Protein AF-R7XLU3-F1 (afdb_monomer_lite)

Structure (mmCIF, N/CA/C/O backbone):
data_AF-R7XLU3-F1
#
_entry.id   AF-R7XLU3-F1
#
loop_
_atom_site.group_PDB
_atom_site.id
_atom_site.type_symbol
_atom_site.label_atom_id
_atom_site.label_alt_id
_atom_site.label_comp_id
_atom_site.label_asym_id
_atom_site.label_entity_id
_atom_site.label_seq_id
_atom_site.pdbx_PDB_ins_code
_atom_site.Cartn_x
_atom_site.Cartn_y
_atom_site.Cartn_z
_atom_site.occupancy
_atom_site.B_iso_or_equiv
_atom_site.auth_seq_id
_atom_site.auth_comp_id
_atom_site.auth_asym_id
_atom_site.auth_atom_id
_atom_site.pdbx_PDB_model_num
ATOM 1 N N . MET A 1 1 ? 11.856 1.302 3.702 1.00 44.88 1 MET A N 1
ATOM 2 C CA . MET A 1 1 ? 12.130 -0.036 3.133 1.00 44.88 1 MET A CA 1
ATOM 3 C C . MET A 1 1 ? 12.574 0.174 1.690 1.00 44.88 1 MET A C 1
ATOM 5 O O . MET A 1 1 ? 11.758 0.602 0.896 1.00 44.88 1 MET A O 1
ATOM 9 N N . VAL A 1 2 ? 13.867 0.008 1.387 1.00 52.44 2 VAL A N 1
ATOM 10 C CA . VAL A 1 2 ? 14.506 0.479 0.126 1.00 52.44 2 VAL A CA 1
ATOM 11 C C . VAL A 1 2 ? 14.915 -0.687 -0.802 1.00 52.44 2 VAL A C 1
ATOM 13 O O . VAL A 1 2 ? 15.454 -0.481 -1.879 1.00 52.44 2 VAL A O 1
ATOM 16 N N . GLY A 1 3 ? 14.648 -1.936 -0.405 1.00 82.19 3 GLY A N 1
ATOM 17 C CA . GLY A 1 3 ? 15.315 -3.111 -0.979 1.00 82.19 3 GLY A CA 1
ATOM 18 C C . GLY A 1 3 ? 15.072 -3.345 -2.472 1.00 82.19 3 GLY A C 1
ATOM 19 O O . GLY A 1 3 ? 16.025 -3.413 -3.238 1.00 82.19 3 GLY A O 1
ATOM 20 N N . VAL A 1 4 ? 13.814 -3.477 -2.904 1.00 88.81 4 VAL A N 1
ATOM 21 C CA . VAL A 1 4 ? 13.538 -3.917 -4.283 1.00 88.81 4 VAL A CA 1
ATOM 22 C C . VAL A 1 4 ? 13.791 -2.818 -5.313 1.00 88.81 4 VAL A C 1
ATOM 24 O O . VAL A 1 4 ? 14.325 -3.109 -6.376 1.00 88.81 4 VAL A O 1
ATOM 27 N N . LEU A 1 5 ? 13.471 -1.559 -4.996 1.00 88.94 5 LEU A N 1
ATOM 28 C CA . LEU A 1 5 ? 13.649 -0.453 -5.939 1.00 88.94 5 LEU A CA 1
ATOM 29 C C . LEU A 1 5 ? 15.131 -0.248 -6.275 1.00 88.94 5 LE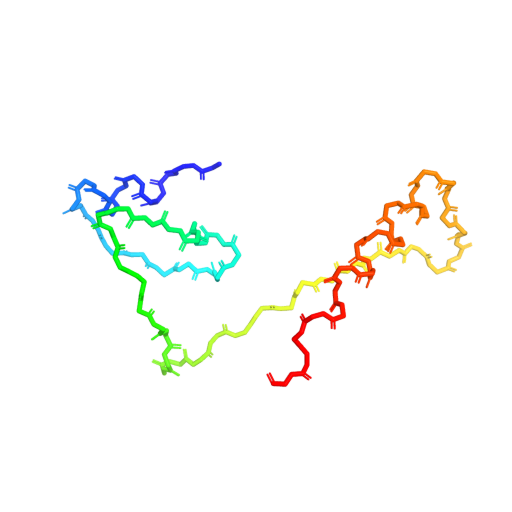U A C 1
ATOM 31 O O . LEU A 1 5 ? 15.475 -0.108 -7.443 1.00 88.94 5 LEU A O 1
ATOM 35 N N . ALA A 1 6 ? 16.010 -0.367 -5.274 1.00 89.25 6 ALA A N 1
ATOM 36 C CA . ALA A 1 6 ? 17.455 -0.301 -5.474 1.00 89.25 6 ALA A CA 1
ATOM 37 C C . ALA A 1 6 ? 17.979 -1.406 -6.412 1.00 89.25 6 ALA A C 1
ATOM 39 O O . ALA A 1 6 ? 18.876 -1.156 -7.216 1.00 89.25 6 ALA A O 1
ATOM 40 N N . LEU A 1 7 ? 17.410 -2.618 -6.356 1.00 92.75 7 LEU A N 1
ATOM 41 C CA . LEU A 1 7 ? 17.783 -3.714 -7.263 1.00 92.75 7 LEU A CA 1
ATOM 42 C C . LEU A 1 7 ? 17.340 -3.444 -8.707 1.00 92.75 7 LEU A C 1
ATOM 44 O O . LEU A 1 7 ? 18.086 -3.738 -9.645 1.00 92.75 7 LEU A O 1
ATOM 48 N N . VAL A 1 8 ? 16.156 -2.853 -8.886 1.00 92.19 8 VAL A N 1
ATOM 49 C CA . VAL A 1 8 ? 15.658 -2.458 -10.212 1.00 92.19 8 VAL A CA 1
ATOM 50 C C . VAL A 1 8 ? 16.510 -1.313 -10.775 1.00 92.19 8 VAL A C 1
ATOM 52 O O . VAL A 1 8 ? 16.926 -1.371 -11.931 1.00 92.19 8 VAL A O 1
ATOM 55 N N . GLU A 1 9 ? 16.863 -0.314 -9.959 1.00 91.38 9 GLU A N 1
ATOM 56 C CA . GLU A 1 9 ? 17.777 0.770 -10.353 1.00 91.38 9 GLU A CA 1
ATOM 57 C C . GLU A 1 9 ? 19.162 0.264 -10.767 1.00 91.38 9 GLU A C 1
ATOM 59 O O . GLU A 1 9 ? 19.739 0.759 -11.737 1.00 91.38 9 GLU A O 1
ATOM 64 N N . ALA A 1 10 ? 19.677 -0.747 -10.065 1.00 93.62 10 ALA A N 1
ATOM 65 C CA . ALA A 1 10 ? 20.937 -1.409 -10.391 1.00 93.62 10 ALA A CA 1
ATOM 66 C C . ALA A 1 10 ? 20.852 -2.316 -11.635 1.00 93.62 10 ALA A C 1
ATOM 68 O O . ALA A 1 10 ? 21.853 -2.924 -12.013 1.00 93.62 10 ALA A O 1
ATOM 69 N N . ARG A 1 11 ? 19.683 -2.398 -12.290 1.00 92.88 11 ARG A N 1
ATOM 70 C CA . ARG A 1 11 ? 19.408 -3.240 -13.468 1.00 92.88 11 ARG A CA 1
ATOM 71 C C . ARG A 1 11 ? 19.579 -4.740 -13.201 1.00 92.88 11 ARG A C 1
ATOM 73 O O . ARG A 1 11 ? 19.915 -5.494 -14.111 1.00 92.88 11 ARG A O 1
ATOM 80 N N . LEU A 1 12 ? 19.348 -5.170 -11.961 1.00 94.75 12 LEU A N 1
ATOM 81 C CA . LEU A 1 12 ? 19.508 -6.565 -11.537 1.00 94.75 12 LEU A CA 1
ATOM 82 C C . LEU A 1 12 ? 18.199 -7.359 -11.592 1.00 94.75 12 LEU A C 1
ATOM 84 O O . LEU A 1 12 ? 18.230 -8.587 -11.616 1.00 94.75 12 LEU A O 1
ATOM 88 N N . CYS A 1 13 ? 17.047 -6.683 -11.587 1.00 91.44 13 CYS A N 1
ATOM 89 C CA . CYS A 1 13 ? 15.745 -7.339 -11.619 1.00 91.44 13 CYS A CA 1
ATOM 90 C C . CYS A 1 13 ? 14.630 -6.450 -12.191 1.00 91.44 13 CYS A C 1
ATOM 92 O O . CYS A 1 13 ? 14.824 -5.270 -12.485 1.00 91.44 13 CYS A O 1
ATOM 94 N N . MET A 1 14 ? 13.441 -7.046 -12.299 1.00 92.69 14 MET A N 1
ATOM 95 C CA . MET A 1 14 ? 12.153 -6.368 -12.443 1.00 92.69 14 MET A CA 1
ATOM 96 C C . MET A 1 14 ? 11.308 -6.672 -11.202 1.00 92.69 14 MET A C 1
ATOM 98 O O . MET A 1 14 ? 11.453 -7.740 -10.604 1.00 92.69 14 MET A O 1
ATOM 102 N N . ALA A 1 15 ? 10.427 -5.751 -10.814 1.00 92.06 15 ALA A N 1
ATOM 103 C CA . ALA A 1 15 ? 9.580 -5.912 -9.637 1.00 92.06 15 ALA A CA 1
ATOM 104 C C . ALA A 1 15 ? 8.139 -5.482 -9.920 1.00 92.06 15 ALA A C 1
ATOM 106 O O . ALA A 1 15 ? 7.900 -4.523 -10.649 1.00 92.06 15 ALA A O 1
ATOM 107 N N . VAL A 1 16 ? 7.192 -6.176 -9.289 1.00 91.25 16 VAL A N 1
ATOM 108 C CA . VAL A 1 16 ? 5.783 -5.777 -9.216 1.00 91.25 16 VAL A CA 1
ATOM 109 C C . VAL A 1 16 ? 5.545 -5.192 -7.830 1.00 91.25 16 VAL A C 1
ATOM 111 O O . VAL A 1 16 ? 5.882 -5.814 -6.822 1.00 91.25 16 VAL A O 1
ATOM 114 N N . LEU A 1 17 ? 4.990 -3.985 -7.776 1.00 89.12 17 LEU A N 1
ATOM 115 C CA . LEU A 1 17 ? 4.776 -3.229 -6.546 1.00 89.12 17 LEU A CA 1
ATOM 116 C C . LEU A 1 17 ? 3.340 -2.693 -6.513 1.00 89.12 17 LEU A C 1
ATOM 118 O O . LEU A 1 17 ? 2.803 -2.356 -7.568 1.00 89.12 17 LEU A O 1
ATOM 122 N N . PRO A 1 18 ? 2.712 -2.572 -5.330 1.00 89.31 18 PRO A N 1
ATOM 123 C CA . PRO A 1 18 ? 1.486 -1.796 -5.212 1.00 89.31 18 PRO A CA 1
ATOM 124 C C . PRO A 1 18 ? 1.787 -0.323 -5.508 1.00 89.31 18 PRO A C 1
ATOM 126 O O . PRO A 1 18 ? 2.864 0.167 -5.159 1.00 89.31 18 PRO A O 1
ATOM 129 N N . GLY A 1 19 ? 0.815 0.404 -6.066 1.00 85.50 19 GLY A N 1
ATOM 130 C CA . GLY A 1 19 ? 0.963 1.838 -6.351 1.00 85.50 19 GLY A CA 1
ATOM 131 C C . GLY A 1 19 ? 1.401 2.656 -5.130 1.00 85.50 19 GLY A C 1
ATOM 132 O O . GLY A 1 19 ? 2.194 3.578 -5.260 1.00 85.50 19 GLY A O 1
ATOM 133 N N . LEU A 1 20 ? 0.996 2.246 -3.921 1.00 86.25 20 LEU A N 1
ATOM 134 C CA . LEU A 1 20 ? 1.398 2.887 -2.663 1.00 86.25 20 LEU A CA 1
ATOM 135 C C . LEU A 1 20 ? 2.912 2.819 -2.379 1.00 86.25 20 LEU A C 1
ATOM 137 O O . LEU A 1 20 ? 3.441 3.665 -1.664 1.00 86.25 20 LEU A O 1
ATOM 141 N N . ALA A 1 21 ? 3.612 1.810 -2.905 1.00 85.88 21 ALA A N 1
ATOM 142 C CA . ALA A 1 21 ? 5.060 1.657 -2.748 1.00 85.88 21 ALA A CA 1
ATOM 143 C C . ALA A 1 21 ? 5.857 2.315 -3.887 1.00 85.88 21 ALA A C 1
ATOM 145 O O . ALA A 1 21 ? 7.088 2.345 -3.826 1.00 85.88 21 ALA A O 1
ATOM 146 N N . LEU A 1 22 ? 5.176 2.811 -4.924 1.00 85.88 22 LEU A N 1
ATOM 147 C CA . LEU A 1 22 ? 5.806 3.462 -6.060 1.00 85.88 22 LEU A CA 1
ATOM 148 C C . LEU A 1 22 ? 6.072 4.943 -5.725 1.00 85.88 22 LEU A C 1
ATOM 150 O O . LEU A 1 22 ? 5.131 5.680 -5.426 1.00 85.88 22 LEU A O 1
ATOM 154 N N . PRO A 1 23 ? 7.330 5.417 -5.765 1.00 82.75 23 PRO A N 1
ATOM 155 C CA . PRO A 1 23 ? 7.600 6.846 -5.667 1.00 82.75 23 PRO A CA 1
ATOM 156 C C . PRO A 1 23 ? 6.995 7.573 -6.873 1.00 82.75 23 PRO A C 1
ATOM 158 O O . PRO A 1 23 ? 7.078 7.083 -7.996 1.00 82.75 23 PRO A O 1
ATOM 161 N N . ARG A 1 24 ? 6.395 8.747 -6.631 1.00 78.94 24 ARG A N 1
ATOM 162 C CA . ARG A 1 24 ? 5.661 9.513 -7.657 1.00 78.94 24 ARG A CA 1
ATOM 163 C C . ARG A 1 24 ? 6.517 9.858 -8.874 1.00 78.94 24 ARG A C 1
ATOM 165 O O . ARG A 1 24 ? 6.022 9.777 -9.986 1.00 78.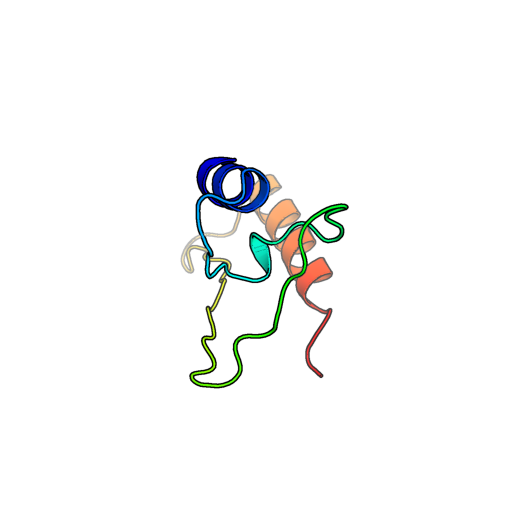94 24 ARG A O 1
ATOM 172 N N . ASP A 1 25 ? 7.789 10.172 -8.646 1.00 79.00 25 ASP A N 1
ATOM 173 C CA . ASP A 1 25 ? 8.767 10.420 -9.697 1.00 79.00 25 ASP A CA 1
ATOM 174 C C . ASP A 1 25 ? 10.047 9.646 -9.407 1.00 79.00 25 ASP A C 1
ATOM 176 O O . ASP A 1 25 ? 10.634 9.758 -8.326 1.00 79.00 25 ASP A O 1
ATOM 180 N N . HIS A 1 26 ? 10.493 8.866 -10.390 1.00 80.19 26 HIS A N 1
ATOM 181 C CA . HIS A 1 26 ? 11.772 8.182 -10.335 1.00 80.19 26 HIS A CA 1
ATOM 182 C C . HIS A 1 26 ? 12.591 8.487 -11.597 1.00 80.19 26 HIS A C 1
ATOM 184 O O . HIS A 1 26 ? 12.189 8.093 -12.690 1.00 80.19 26 HIS A O 1
ATOM 190 N N . PRO A 1 27 ? 13.775 9.122 -11.495 1.00 84.38 27 PRO A N 1
ATOM 191 C CA . PRO A 1 27 ? 14.483 9.670 -12.660 1.00 84.38 27 PRO A CA 1
ATOM 192 C C . PRO A 1 27 ? 14.979 8.609 -13.653 1.00 84.38 27 PRO A C 1
ATOM 194 O O . PRO A 1 27 ? 15.305 8.922 -14.793 1.00 84.38 27 PRO A O 1
ATOM 197 N N . ARG A 1 28 ? 15.098 7.355 -13.208 1.00 88.19 28 ARG A N 1
ATOM 198 C CA . ARG A 1 28 ? 15.715 6.260 -13.978 1.00 88.19 28 ARG A CA 1
ATOM 199 C C . ARG A 1 28 ? 14.802 5.068 -14.228 1.00 88.19 28 ARG A C 1
ATOM 201 O O . ARG A 1 28 ? 15.207 4.152 -14.936 1.00 88.19 28 ARG A O 1
ATOM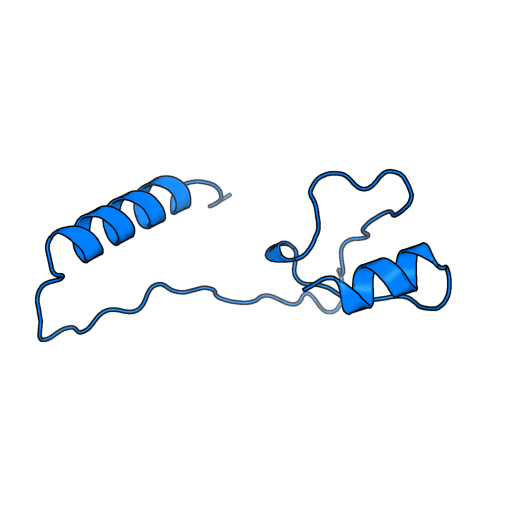 208 N N . LEU A 1 29 ? 13.620 5.049 -13.619 1.00 89.06 29 LEU A N 1
ATOM 209 C CA . LEU A 1 29 ? 12.723 3.899 -13.660 1.00 89.06 29 LEU A CA 1
ATOM 210 C C . LEU A 1 29 ? 11.366 4.342 -14.180 1.00 89.06 29 LEU A C 1
ATOM 212 O O . LEU A 1 29 ? 10.880 5.402 -13.803 1.00 89.06 29 LEU A O 1
ATOM 216 N N . CYS A 1 30 ? 10.759 3.511 -15.018 1.00 89.75 30 CYS A N 1
ATOM 217 C CA . CYS A 1 30 ? 9.371 3.674 -15.416 1.00 89.75 30 CYS A CA 1
ATOM 218 C C . CYS A 1 30 ? 8.515 2.623 -14.709 1.00 89.75 30 CYS A C 1
ATOM 220 O O . CYS A 1 30 ? 8.934 1.478 -14.528 1.00 89.75 30 CYS A O 1
ATOM 222 N N . ALA A 1 31 ? 7.313 3.026 -14.310 1.00 89.31 31 ALA A N 1
ATOM 223 C CA . ALA A 1 31 ? 6.276 2.103 -13.888 1.00 89.31 31 ALA A CA 1
ATOM 224 C C . ALA A 1 31 ? 5.352 1.825 -15.069 1.00 89.31 31 ALA A C 1
ATOM 226 O O . ALA A 1 31 ? 4.983 2.736 -15.809 1.00 89.31 31 ALA A O 1
ATOM 227 N N . ILE A 1 32 ? 4.977 0.562 -15.228 1.00 90.44 32 ILE A N 1
ATOM 228 C CA . ILE A 1 32 ? 4.017 0.120 -16.234 1.00 90.44 32 ILE A CA 1
ATOM 229 C C . ILE A 1 32 ? 2.842 -0.485 -15.474 1.00 90.44 32 ILE A C 1
ATOM 231 O O . ILE A 1 32 ? 3.046 -1.258 -14.536 1.00 90.44 32 ILE A O 1
ATOM 235 N N . ALA A 1 33 ? 1.620 -0.109 -15.850 1.00 89.75 33 ALA A N 1
ATOM 236 C CA . ALA A 1 33 ? 0.418 -0.637 -15.220 1.00 89.75 33 ALA A CA 1
ATOM 237 C C . ALA A 1 33 ? 0.290 -2.146 -15.486 1.00 89.75 33 ALA A C 1
ATOM 239 O O . ALA A 1 33 ? 0.376 -2.589 -16.632 1.00 89.75 33 ALA A O 1
ATOM 240 N N . LEU A 1 34 ? 0.066 -2.930 -14.429 1.00 91.50 34 LEU A N 1
ATOM 241 C CA . LEU A 1 34 ? -0.231 -4.356 -14.542 1.00 91.50 34 LEU A CA 1
ATOM 242 C C . LEU A 1 34 ? -1.714 -4.525 -14.894 1.00 91.50 34 LEU A C 1
ATOM 244 O O . LEU A 1 34 ? -2.573 -4.332 -14.039 1.00 91.50 34 LEU A O 1
ATOM 248 N N . THR A 1 35 ? -2.003 -4.826 -16.160 1.00 91.38 35 THR A N 1
ATOM 249 C CA . THR A 1 35 ? -3.380 -4.860 -16.684 1.00 91.38 35 THR A CA 1
ATOM 250 C C . THR A 1 35 ? -4.034 -6.229 -16.534 1.00 91.38 35 THR A C 1
ATOM 252 O O . THR A 1 35 ? -5.183 -6.313 -16.120 1.00 91.38 35 THR A O 1
ATOM 255 N N . GLU A 1 36 ? -3.301 -7.300 -16.849 1.00 92.56 36 GLU A N 1
ATOM 256 C CA . GLU A 1 36 ? -3.817 -8.668 -16.821 1.00 92.56 36 GLU A CA 1
ATOM 257 C C . GLU A 1 36 ? -2.794 -9.595 -16.133 1.00 92.56 36 GLU A C 1
ATOM 259 O O . GLU A 1 36 ? -1.694 -9.789 -16.663 1.00 92.56 36 GLU A O 1
ATOM 264 N N . PRO A 1 37 ? -3.111 -10.162 -14.956 1.00 88.88 37 PRO A N 1
ATOM 265 C CA . PRO A 1 37 ? -4.315 -9.906 -14.165 1.00 88.88 37 PRO A CA 1
ATOM 266 C C . PRO A 1 37 ? -4.248 -8.547 -13.452 1.00 88.88 37 PRO A C 1
ATOM 268 O O . PRO A 1 37 ? -3.205 -8.177 -12.907 1.00 88.88 37 PRO A O 1
ATOM 271 N N . ALA A 1 38 ? -5.376 -7.841 -13.383 1.00 89.56 38 ALA A N 1
ATOM 272 C CA . ALA A 1 38 ? -5.518 -6.699 -12.486 1.00 89.56 38 ALA A CA 1
ATOM 273 C C . ALA A 1 38 ? -5.462 -7.179 -11.024 1.00 89.56 38 ALA A C 1
ATOM 275 O O . ALA A 1 38 ? -6.069 -8.192 -10.663 1.00 89.56 38 ALA A O 1
ATOM 276 N N . VAL A 1 39 ? -4.702 -6.476 -10.179 1.00 90.31 39 VAL A N 1
ATOM 277 C CA . VAL A 1 39 ? -4.526 -6.839 -8.765 1.00 90.31 39 VAL A CA 1
ATOM 278 C C . VAL A 1 39 ? -4.878 -5.661 -7.872 1.00 90.31 39 VAL A C 1
ATOM 280 O O . VAL A 1 39 ? -4.072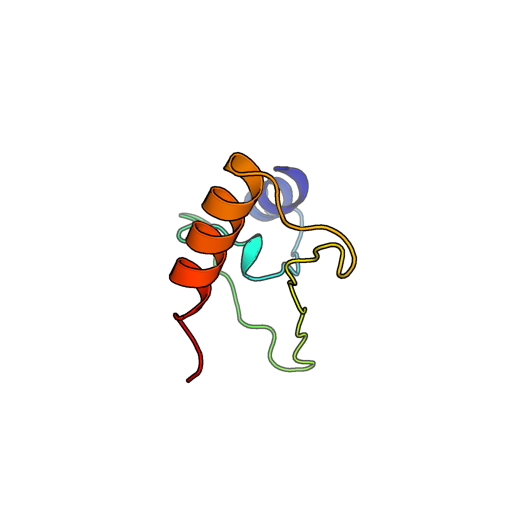 -4.749 -7.690 1.00 90.31 39 VAL A O 1
ATOM 283 N N . ASP A 1 40 ? -6.036 -5.753 -7.226 1.00 88.19 40 ASP A N 1
ATOM 284 C CA . ASP A 1 40 ? -6.496 -4.758 -6.262 1.00 88.19 40 ASP A CA 1
ATOM 285 C C . ASP A 1 40 ? -6.187 -5.171 -4.822 1.00 88.19 40 ASP A C 1
ATOM 287 O O . ASP A 1 40 ? -6.228 -6.349 -4.438 1.00 88.19 40 ASP A O 1
ATOM 291 N N . ARG A 1 41 ? -5.852 -4.179 -3.992 1.00 87.00 41 ARG A N 1
ATOM 292 C CA . ARG A 1 41 ? -5.562 -4.358 -2.566 1.00 87.00 41 ARG A CA 1
ATOM 293 C C . ARG A 1 41 ? -6.357 -3.346 -1.761 1.00 87.00 41 ARG A C 1
ATOM 295 O O . ARG A 1 41 ? -6.211 -2.146 -1.952 1.00 87.00 41 ARG A O 1
ATOM 302 N N . VAL A 1 42 ? -7.160 -3.845 -0.827 1.00 89.38 42 VAL A N 1
ATOM 303 C CA . VAL A 1 42 ? -7.953 -2.995 0.061 1.00 89.38 42 VAL A CA 1
ATOM 304 C C . VAL A 1 42 ? -7.095 -2.563 1.244 1.00 89.38 42 VAL A C 1
ATOM 306 O O . VAL A 1 42 ? -6.609 -3.402 2.006 1.00 89.38 42 VAL A O 1
ATOM 309 N N . LEU A 1 43 ? -6.932 -1.251 1.409 1.00 88.44 43 LEU A N 1
ATOM 310 C CA . LEU A 1 43 ? -6.381 -0.649 2.618 1.00 88.44 43 LEU A CA 1
ATOM 311 C C . LEU A 1 43 ? -7.544 -0.146 3.479 1.00 88.44 43 LEU A C 1
ATOM 313 O O . LEU A 1 43 ? -8.422 0.548 2.977 1.00 88.44 43 LEU A O 1
ATOM 317 N N . ALA A 1 44 ? -7.571 -0.500 4.764 1.00 90.38 44 ALA A N 1
ATOM 318 C CA . ALA A 1 44 ? -8.689 -0.164 5.642 1.00 90.38 44 ALA A CA 1
ATOM 319 C C . ALA A 1 44 ? -8.217 0.407 6.980 1.00 90.38 44 ALA A C 1
ATOM 321 O O . ALA A 1 44 ? -7.247 -0.068 7.574 1.00 90.38 44 ALA A O 1
ATOM 322 N N . LEU A 1 45 ? -8.961 1.390 7.485 1.00 92.00 45 LEU A N 1
ATOM 323 C CA . LEU A 1 45 ? -8.827 1.882 8.852 1.00 92.00 45 LEU A CA 1
ATOM 324 C C . LEU A 1 45 ? -9.710 1.045 9.777 1.00 92.00 45 LEU A C 1
ATOM 326 O O . LEU A 1 45 ? -10.928 0.982 9.612 1.00 92.00 45 LEU A O 1
ATOM 330 N N . ILE A 1 46 ? -9.098 0.411 10.776 1.00 91.88 46 ILE A N 1
ATOM 331 C CA . ILE A 1 46 ? -9.805 -0.449 11.728 1.00 91.88 46 ILE A CA 1
ATOM 332 C C . ILE A 1 46 ? -9.885 0.253 13.080 1.00 91.88 46 ILE A C 1
ATOM 334 O O . ILE A 1 46 ? -8.888 0.739 13.611 1.00 91.88 46 ILE A O 1
ATOM 338 N N . ARG A 1 47 ? -11.080 0.249 13.678 1.00 91.00 47 ARG A N 1
ATOM 339 C CA . ARG A 1 47 ? -11.302 0.679 15.061 1.00 91.00 47 ARG A CA 1
ATOM 340 C C . ARG A 1 47 ? -12.160 -0.325 15.811 1.00 91.00 47 ARG A C 1
ATOM 342 O O . ARG A 1 47 ? -12.981 -1.032 15.230 1.00 91.00 47 ARG A O 1
ATOM 349 N N . ARG A 1 48 ? -12.025 -0.328 17.132 1.00 90.56 48 ARG A N 1
ATOM 350 C CA . ARG A 1 48 ? -12.939 -1.060 18.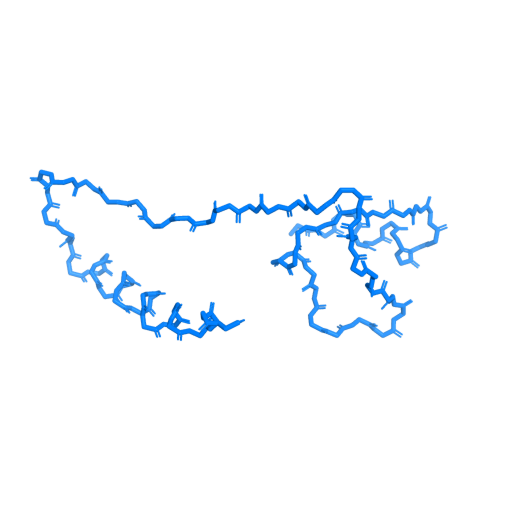009 1.00 90.56 48 ARG A CA 1
ATOM 351 C C . ARG A 1 48 ? -14.348 -0.460 17.935 1.00 90.56 48 ARG A C 1
ATOM 353 O O . ARG A 1 48 ? -14.509 0.761 17.929 1.00 90.56 48 ARG A O 1
ATOM 360 N N . ARG A 1 49 ? -15.370 -1.321 17.867 1.00 89.69 49 ARG A N 1
ATOM 361 C CA . ARG A 1 49 ? -16.786 -0.905 17.842 1.00 89.69 49 ARG A CA 1
ATOM 362 C C . ARG A 1 49 ? -17.291 -0.521 19.233 1.00 89.69 49 ARG A C 1
ATOM 364 O O . ARG A 1 49 ? -18.100 0.390 19.350 1.00 89.69 49 ARG A O 1
ATOM 371 N N . ASP A 1 50 ? -16.797 -1.204 20.259 1.00 95.00 50 ASP A N 1
ATOM 372 C CA . ASP A 1 50 ? -17.215 -1.092 21.659 1.00 95.00 50 ASP A CA 1
ATOM 373 C C . ASP A 1 50 ? -16.548 0.065 22.417 1.00 95.00 50 ASP A C 1
ATOM 375 O O . ASP A 1 50 ? -16.929 0.372 23.543 1.00 95.00 50 ASP A O 1
ATOM 379 N N . ARG A 1 51 ? -15.551 0.718 21.812 1.00 90.56 51 ARG A N 1
ATOM 380 C CA . ARG A 1 51 ? -14.794 1.797 22.444 1.00 90.56 51 ARG A CA 1
ATOM 381 C C . ARG A 1 51 ? -14.718 3.016 21.537 1.00 90.56 51 ARG A C 1
ATOM 383 O O . ARG A 1 51 ? -14.321 2.915 20.377 1.00 90.56 51 ARG A O 1
ATOM 390 N N . ALA A 1 52 ? -15.040 4.179 22.099 1.00 90.62 52 ALA A N 1
ATOM 391 C CA . ALA A 1 52 ? -14.778 5.451 21.443 1.00 90.62 52 ALA A CA 1
ATOM 392 C C . ALA A 1 52 ? -13.267 5.655 21.247 1.00 90.62 52 ALA A C 1
ATOM 394 O O . ALA A 1 52 ? -12.455 5.280 22.100 1.00 90.62 52 ALA A O 1
ATOM 395 N N . LEU A 1 53 ? -12.889 6.256 20.119 1.00 93.25 53 LEU A N 1
ATOM 396 C CA . LEU A 1 53 ? -11.504 6.647 19.875 1.00 93.25 53 LEU A CA 1
ATOM 397 C C . LEU A 1 53 ? -11.068 7.672 20.927 1.00 93.25 53 LEU A C 1
ATOM 399 O O . LEU A 1 53 ? -11.815 8.587 21.268 1.00 93.25 53 LEU A O 1
ATOM 403 N N . GLN A 1 54 ? -9.844 7.521 21.433 1.00 94.44 54 GLN A N 1
ATOM 404 C CA . GLN A 1 54 ? -9.231 8.550 22.270 1.00 94.44 54 GLN A CA 1
ATOM 405 C C . GLN A 1 54 ? -9.037 9.836 21.453 1.00 94.44 54 GLN A C 1
ATOM 407 O O . GLN A 1 54 ? -8.878 9.737 20.237 1.00 94.44 54 GLN A O 1
ATOM 412 N N . PRO A 1 55 ? -8.987 11.024 22.081 1.00 94.12 55 PRO A N 1
ATOM 413 C CA . PRO A 1 55 ? -8.944 12.297 21.358 1.00 94.12 55 PRO A CA 1
ATOM 414 C C . PRO A 1 55 ? -7.866 12.364 20.263 1.00 94.12 55 PRO A C 1
ATOM 416 O O . PRO A 1 55 ? -8.170 12.719 19.129 1.00 94.12 55 PRO A O 1
ATOM 419 N N . ALA A 1 56 ? -6.639 11.921 20.561 1.00 94.69 56 ALA A N 1
ATOM 420 C CA . ALA A 1 56 ? -5.547 11.875 19.584 1.00 94.69 56 ALA A CA 1
ATOM 421 C C . ALA A 1 56 ? -5.806 10.878 18.436 1.00 94.69 56 ALA A C 1
ATOM 423 O O . ALA A 1 56 ? -5.547 11.180 17.275 1.00 94.69 56 ALA A O 1
ATOM 424 N N . ALA A 1 57 ? -6.367 9.703 18.745 1.00 94.38 57 ALA A N 1
ATOM 425 C CA . ALA A 1 57 ? -6.716 8.702 17.738 1.00 94.38 57 ALA A CA 1
ATOM 426 C C . ALA A 1 57 ? -7.885 9.160 16.853 1.00 94.38 57 ALA A C 1
ATOM 428 O O . ALA A 1 57 ? -7.899 8.860 15.663 1.00 94.38 57 ALA A O 1
ATOM 429 N N . LYS A 1 58 ? -8.845 9.905 17.418 1.00 93.88 58 LYS A N 1
ATOM 430 C CA . LYS A 1 58 ? -9.944 10.511 16.663 1.00 93.88 58 LYS A CA 1
ATOM 431 C C . LYS A 1 58 ? -9.413 11.559 15.687 1.00 93.88 58 LYS A C 1
ATOM 433 O O . LYS A 1 58 ? -9.768 11.499 14.522 1.00 93.88 58 LYS A O 1
ATOM 438 N N . ALA A 1 59 ? -8.527 12.449 16.136 1.00 94.38 59 ALA A N 1
ATOM 439 C CA . ALA A 1 59 ? -7.923 13.454 15.262 1.00 94.38 59 ALA A CA 1
ATOM 440 C C . ALA A 1 59 ? -7.192 12.814 14.068 1.00 94.38 59 ALA A C 1
ATOM 442 O O . ALA A 1 59 ? -7.396 13.230 12.934 1.00 94.38 59 ALA A O 1
ATOM 443 N N . LEU A 1 60 ? -6.403 11.757 14.303 1.00 94.06 60 LEU A N 1
ATOM 444 C CA . LEU A 1 60 ? -5.745 11.019 13.220 1.00 94.06 60 LEU A CA 1
ATOM 445 C C . LEU A 1 60 ? -6.754 10.348 12.278 1.00 94.06 60 LEU A C 1
ATOM 447 O O . LEU A 1 60 ? -6.593 10.415 11.064 1.00 94.06 60 LEU A O 1
ATOM 451 N N . PHE A 1 61 ? -7.788 9.705 12.826 1.00 93.56 61 PHE A N 1
ATOM 452 C CA . PHE A 1 61 ? -8.837 9.071 12.028 1.00 93.56 61 PHE A CA 1
ATOM 453 C C . PHE A 1 61 ? -9.558 10.088 11.132 1.00 93.56 61 PHE A C 1
ATOM 455 O O . PHE A 1 61 ? -9.770 9.816 9.952 1.00 93.56 61 PHE A O 1
ATOM 462 N N . ASP A 1 62 ? -9.883 11.264 11.673 1.00 93.31 62 ASP A N 1
ATOM 463 C CA . ASP A 1 62 ? -10.542 12.345 10.938 1.00 93.31 62 ASP A CA 1
ATOM 464 C C . ASP A 1 62 ? -9.636 12.881 9.812 1.00 93.31 62 ASP A C 1
ATOM 466 O O . ASP A 1 62 ? -10.101 13.038 8.685 1.00 93.31 62 ASP A O 1
ATOM 470 N N . ILE A 1 63 ? -8.335 13.083 10.074 1.00 94.50 63 ILE A N 1
ATOM 471 C CA . ILE A 1 63 ? -7.348 13.485 9.051 1.00 94.50 63 ILE A CA 1
ATOM 472 C C . ILE A 1 63 ? -7.288 12.454 7.918 1.00 94.50 63 ILE A C 1
ATOM 474 O O . ILE A 1 63 ? -7.427 12.812 6.753 1.00 94.50 63 ILE A O 1
ATOM 478 N N . LEU A 1 64 ? -7.122 11.172 8.254 1.00 92.88 64 LEU A N 1
ATOM 479 C CA . LEU A 1 64 ? -6.974 10.107 7.257 1.00 92.88 64 LEU A CA 1
ATOM 480 C C . LEU A 1 64 ? -8.256 9.865 6.451 1.00 92.88 64 LEU A C 1
ATOM 482 O O . LEU A 1 64 ? -8.173 9.458 5.299 1.00 92.88 64 LEU A O 1
ATOM 486 N N . THR A 1 65 ? -9.428 10.107 7.041 1.00 91.12 65 THR A N 1
ATOM 487 C CA . THR A 1 65 ? -10.712 9.969 6.334 1.00 91.12 65 THR A CA 1
ATOM 488 C C . THR A 1 65 ? -10.991 11.177 5.439 1.00 91.12 65 THR A C 1
ATOM 490 O O . THR A 1 65 ? -11.585 11.012 4.383 1.00 91.12 65 THR A O 1
ATOM 493 N N . SER A 1 66 ? -10.527 12.372 5.820 1.00 87.88 66 SER A N 1
ATOM 494 C CA . SER A 1 66 ? -10.683 13.587 5.004 1.00 87.88 66 SER A CA 1
ATOM 495 C C . SER A 1 66 ? -9.836 1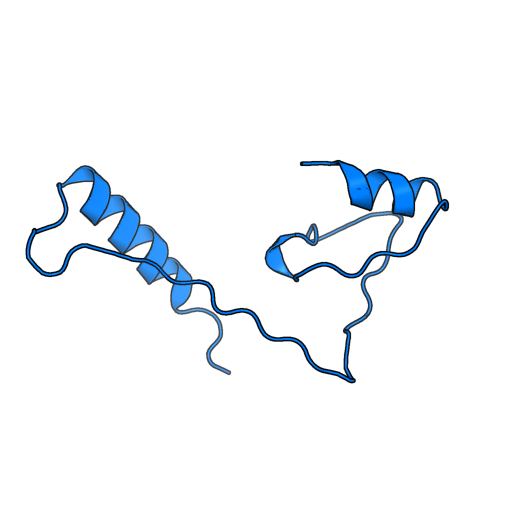3.538 3.727 1.00 87.88 66 SER A C 1
ATOM 497 O O . SER A 1 66 ? -10.263 14.023 2.687 1.00 87.88 66 SER A O 1
ATOM 499 N N . ASP A 1 67 ? -8.649 12.926 3.798 1.00 76.25 67 ASP A N 1
ATOM 500 C CA . ASP A 1 67 ? -7.746 12.732 2.650 1.00 76.25 67 ASP A CA 1
ATOM 501 C C . ASP A 1 67 ? -8.193 11.574 1.733 1.00 76.25 67 ASP A C 1
ATOM 503 O O . ASP A 1 67 ? -7.772 11.486 0.581 1.00 76.25 67 ASP A O 1
ATOM 507 N N . ALA A 1 68 ? -9.049 10.676 2.236 1.00 68.00 68 ALA A N 1
ATOM 508 C CA . ALA A 1 68 ? -9.516 9.496 1.510 1.00 68.00 68 ALA A CA 1
ATOM 509 C C . ALA A 1 68 ? -10.650 9.784 0.506 1.00 68.00 68 ALA A C 1
ATOM 511 O O . ALA A 1 68 ? -10.969 8.907 -0.291 1.00 68.00 68 ALA A O 1
ATOM 512 N N . ASP A 1 69 ? -11.230 10.991 0.505 1.00 57.56 69 ASP A N 1
ATOM 513 C CA . ASP A 1 69 ? -12.313 11.402 -0.412 1.00 57.56 69 ASP A CA 1
ATOM 514 C C . ASP A 1 69 ? -11.821 11.727 -1.844 1.00 57.56 69 ASP A C 1
ATOM 516 O O . ASP A 1 69 ? -12.565 12.234 -2.682 1.00 57.56 69 ASP A O 1
ATOM 520 N N . VAL A 1 70 ? -10.553 11.435 -2.157 1.00 59.06 70 VAL A N 1
ATOM 521 C CA . VAL A 1 70 ? -9.982 11.586 -3.500 1.00 59.06 70 VAL A CA 1
ATOM 522 C C . VAL A 1 70 ? -9.872 10.207 -4.159 1.00 59.06 70 VAL A C 1
ATOM 524 O O . VAL A 1 70 ? -9.116 9.352 -3.705 1.00 59.06 70 VAL A O 1
ATOM 527 N N . SER A 1 71 ? -10.581 10.032 -5.278 1.00 53.38 71 SER A N 1
ATOM 528 C CA . SER A 1 71 ? -10.682 8.836 -6.143 1.00 53.38 71 SER A CA 1
ATOM 529 C C . SER A 1 71 ? -11.790 7.832 -5.796 1.00 53.38 71 SER A C 1
ATOM 531 O O . SER A 1 71 ? -11.570 6.665 -5.488 1.00 53.38 71 SER A O 1
ATOM 533 N N . THR A 1 72 ? -13.035 8.279 -5.927 1.00 44.53 72 THR A N 1
ATOM 534 C CA . THR A 1 72 ? -14.059 7.426 -6.543 1.00 44.53 72 THR A CA 1
ATOM 535 C C . THR A 1 72 ? -14.457 8.091 -7.855 1.00 44.53 72 THR A C 1
ATOM 537 O O . THR A 1 72 ? -15.378 8.895 -7.871 1.00 44.53 72 THR A O 1
ATOM 540 N N . ASP A 1 73 ? -13.676 7.816 -8.899 1.00 32.75 73 ASP A N 1
ATOM 541 C CA . ASP A 1 73 ? -14.025 7.903 -10.324 1.00 32.75 73 ASP A CA 1
ATOM 542 C C . ASP A 1 73 ? -13.112 6.933 -11.092 1.00 32.75 73 ASP A C 1
ATOM 544 O O . ASP A 1 73 ? -11.897 6.897 -10.772 1.00 32.75 73 ASP A O 1
#

Foldseek 3Di:
DCPPVVCVQVVNDDDDDDPVPDDPDDPRDDDDQDVVPHDDDDDDDDDDPVDDDDPVRVVVVVVVVVVVPPDPD

Radius of gyration: 17.48 Å; chains: 1; bounding box: 38×24×39 Å

Secondary structure (DSSP, 8-state):
--HHHHHHHTTS------GGGS-S--TT-------SS-----------SSSPPPHHHHHHHHHHHHGGGS---

pLDDT: mean 85.65, std 12.99, range [32.75, 95.0]

Sequence (73 aa):
MVGVLALVEARLCMAVLPGLALPRDHPRLCAIALTEPAVDRVLALIRRRDRALQPAAKALFDILTSDADVSTD